Protein AF-A0A4Z2GE71-F1 (afdb_monomer_lite)

Radius of gyration: 14.22 Å; chains: 1; bounding box: 39×20×40 Å

Foldseek 3Di:
DDDQDDKDWDKPPPDDPPPDDIKIKIASAAAQAKDKDKDWDQDPVRDIDIDIDIDTAHRRRMDIDD

pLDDT: mean 92.43, std 11.06, range [43.09, 97.81]

Sequence (66 aa):
MSLAALPVLSVVPSRALVDEAFRVAVQNLPPSSPVTLHSLHRSEDEDLWEAFGHYVSDSRGTVSGG

InterPro domains:
  IPR006862 Acyl-CoA thioester hydrolase/bile acid-CoA amino acid N-acetyltransferase [PF04775] (19-64)
  IPR042490 Acyl-CoA thioester hydrolase/BAAT, N-terminal [G3DSA:2.60.40.2240] (1-65)

Structure (mmCIF, N/CA/C/O backbone):
data_AF-A0A4Z2GE71-F1
#
_entry.id   AF-A0A4Z2GE71-F1
#
loop_
_atom_site.group_PDB
_atom_site.id
_atom_site.type_symb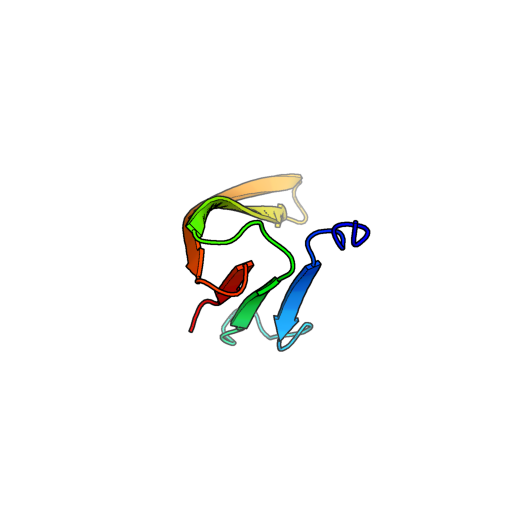ol
_atom_site.label_atom_id
_atom_site.label_alt_id
_atom_site.label_comp_id
_atom_site.label_asym_id
_atom_site.label_entity_id
_atom_site.label_seq_id
_atom_site.pdbx_PDB_ins_code
_atom_site.Cartn_x
_atom_site.Cartn_y
_atom_site.Cartn_z
_atom_site.occupancy
_atom_site.B_iso_or_equiv
_atom_site.auth_seq_id
_atom_site.auth_comp_id
_atom_site.auth_asym_id
_atom_site.auth_atom_id
_atom_site.pdbx_PDB_model_num
ATOM 1 N N . MET A 1 1 ? -15.971 -11.583 25.561 1.00 43.09 1 MET A N 1
ATOM 2 C CA . MET A 1 1 ? -15.070 -10.620 24.896 1.00 43.09 1 MET A CA 1
ATOM 3 C C . MET A 1 1 ? -14.347 -11.374 23.797 1.00 43.09 1 MET A C 1
ATOM 5 O O . MET A 1 1 ? -13.698 -12.360 24.110 1.00 43.09 1 MET A O 1
ATOM 9 N N . SER A 1 2 ? -14.569 -11.017 22.532 1.00 58.59 2 SER A N 1
ATOM 10 C CA . SER A 1 2 ? -13.863 -11.647 21.408 1.00 58.59 2 SER A CA 1
ATOM 11 C C . SER A 1 2 ? -12.401 -11.217 21.451 1.00 58.59 2 SER A C 1
ATOM 13 O O . SER A 1 2 ? -12.144 -10.034 21.674 1.00 58.59 2 SER A O 1
ATOM 15 N N . LEU A 1 3 ? -11.455 -12.134 21.227 1.00 60.62 3 LEU A N 1
ATOM 16 C CA . LEU A 1 3 ? -10.084 -11.733 20.912 1.00 60.62 3 LEU A CA 1
ATOM 17 C C . LEU A 1 3 ? -10.176 -10.837 19.668 1.00 60.62 3 LEU A C 1
ATOM 19 O O . LEU A 1 3 ? -10.756 -11.254 18.663 1.00 60.62 3 LEU A O 1
ATOM 23 N N . ALA A 1 4 ? -9.698 -9.596 19.749 1.00 68.19 4 ALA A N 1
ATOM 24 C CA . ALA A 1 4 ? -9.601 -8.758 18.564 1.00 68.19 4 ALA A CA 1
ATOM 25 C C . ALA A 1 4 ? -8.599 -9.435 17.621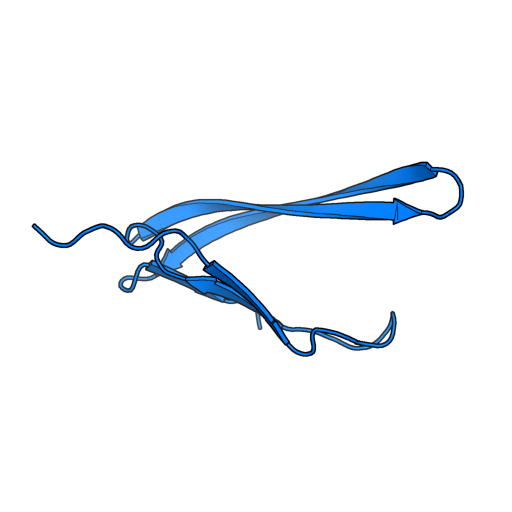 1.00 68.19 4 ALA A C 1
ATOM 27 O O . ALA A 1 4 ? -7.443 -9.645 17.993 1.00 68.19 4 ALA A O 1
ATOM 28 N N . ALA A 1 5 ? -9.065 -9.864 16.448 1.00 83.25 5 ALA A N 1
ATOM 29 C CA . ALA A 1 5 ? -8.190 -10.435 15.437 1.00 83.25 5 ALA A CA 1
ATOM 30 C C . ALA A 1 5 ? -7.163 -9.377 15.010 1.00 83.25 5 ALA A C 1
ATOM 32 O O . ALA A 1 5 ? -7.492 -8.194 14.921 1.00 83.25 5 ALA A O 1
ATOM 33 N N . LEU A 1 6 ? -5.917 -9.791 14.775 1.00 92.38 6 LEU A N 1
ATOM 34 C CA . LEU A 1 6 ? -4.876 -8.871 14.322 1.00 92.38 6 LEU A CA 1
ATOM 35 C C . LEU A 1 6 ? -5.232 -8.309 12.935 1.00 92.38 6 LEU A C 1
ATOM 37 O O . LEU A 1 6 ? -5.831 -9.038 12.132 1.00 92.38 6 LEU A O 1
ATOM 41 N N . PRO A 1 7 ? -4.846 -7.055 12.631 1.00 94.62 7 PRO A N 1
ATOM 42 C CA . PRO A 1 7 ? -4.992 -6.498 11.296 1.00 94.62 7 PRO A CA 1
ATOM 43 C C . PRO A 1 7 ? -4.335 -7.392 10.243 1.00 94.62 7 PRO A C 1
ATOM 45 O O . PRO A 1 7 ? -3.218 -7.873 10.436 1.00 94.62 7 PRO A O 1
ATOM 48 N N . VAL A 1 8 ? -5.020 -7.596 9.119 1.00 96.00 8 VAL A N 1
ATOM 49 C CA . VAL A 1 8 ? -4.511 -8.395 7.996 1.00 96.00 8 VAL A C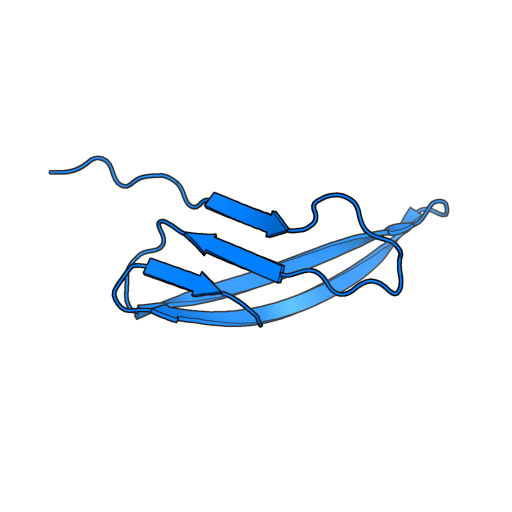A 1
ATOM 50 C C . VAL A 1 8 ? -4.437 -7.520 6.756 1.00 96.00 8 VAL A C 1
ATOM 52 O O . VAL A 1 8 ? -5.463 -7.014 6.310 1.00 96.00 8 VAL A O 1
ATOM 55 N N . LEU A 1 9 ? -3.237 -7.373 6.190 1.00 95.62 9 LEU A N 1
ATOM 56 C CA . LEU A 1 9 ? -2.995 -6.744 4.891 1.00 95.62 9 LEU A CA 1
ATOM 57 C C . LEU A 1 9 ? -2.943 -7.828 3.809 1.00 95.62 9 LEU A C 1
ATOM 59 O O . LEU A 1 9 ? -2.200 -8.799 3.928 1.00 95.62 9 LEU A O 1
ATOM 63 N N . SER A 1 10 ? -3.723 -7.653 2.750 1.00 95.81 10 SER A N 1
ATOM 64 C CA . SER A 1 10 ? -3.808 -8.573 1.616 1.00 95.81 10 SER A CA 1
ATOM 65 C C . SER A 1 10 ? -3.660 -7.817 0.303 1.00 95.81 10 SER A C 1
ATOM 67 O O . SER A 1 10 ? -4.170 -6.703 0.168 1.00 95.81 10 SER A O 1
ATOM 69 N N . VAL A 1 11 ? -2.955 -8.429 -0.651 1.00 94.88 11 VAL A N 1
ATOM 70 C CA . VAL A 1 11 ? -2.690 -7.863 -1.978 1.00 94.88 11 VAL A CA 1
ATOM 71 C C . VAL A 1 11 ? -2.968 -8.918 -3.044 1.00 94.88 11 VAL A C 1
ATOM 73 O O . VAL A 1 11 ? -2.520 -10.058 -2.901 1.00 94.88 11 VAL A O 1
ATOM 76 N N . VAL A 1 12 ? -3.721 -8.557 -4.089 1.00 95.81 12 VAL A N 1
ATOM 77 C CA . VAL A 1 12 ? -4.065 -9.464 -5.197 1.00 95.81 12 VAL A CA 1
ATOM 78 C C . VAL A 1 12 ? -3.971 -8.741 -6.553 1.00 95.81 12 VAL A C 1
ATOM 80 O O . VAL A 1 12 ? -4.643 -7.722 -6.719 1.00 95.81 12 VAL A O 1
ATOM 83 N N . PRO A 1 13 ? -3.218 -9.280 -7.531 1.00 95.94 13 PRO A N 1
ATOM 84 C CA . PRO A 1 13 ? -2.337 -10.439 -7.383 1.00 95.94 13 PRO A CA 1
ATOM 85 C C . PRO A 1 13 ? -1.137 -10.114 -6.478 1.00 95.94 13 PRO A C 1
ATOM 87 O O . PRO A 1 13 ? -0.699 -8.974 -6.385 1.00 95.94 13 PRO A O 1
ATOM 90 N N . SER A 1 14 ? -0.607 -11.121 -5.781 1.00 93.56 14 SER A N 1
ATOM 91 C CA . SER A 1 14 ? 0.581 -10.952 -4.925 1.00 93.56 14 SER A CA 1
ATOM 92 C C . SER A 1 14 ? 1.896 -10.956 -5.713 1.00 93.56 14 SER A C 1
ATOM 94 O O . SER A 1 14 ? 2.942 -10.590 -5.184 1.00 93.56 14 SER A O 1
ATOM 96 N N . ARG A 1 15 ? 1.842 -11.377 -6.980 1.00 95.38 15 ARG A N 1
ATOM 97 C CA . ARG A 1 15 ? 2.912 -11.276 -7.968 1.00 95.38 15 ARG A CA 1
ATOM 98 C C . ARG A 1 15 ? 2.297 -10.684 -9.225 1.00 95.38 15 ARG A C 1
ATOM 100 O O . ARG A 1 15 ? 1.415 -11.312 -9.802 1.00 95.38 15 ARG A O 1
ATOM 107 N N . ALA A 1 16 ? 2.774 -9.512 -9.607 1.00 94.00 16 ALA A N 1
ATOM 108 C CA . ALA A 1 16 ? 2.266 -8.742 -10.729 1.00 94.00 16 ALA A CA 1
ATOM 109 C C . ALA A 1 16 ? 3.445 -8.218 -11.556 1.00 94.00 16 ALA A C 1
ATOM 111 O O . ALA A 1 16 ? 4.577 -8.165 -11.057 1.00 94.00 16 ALA A O 1
ATOM 112 N N . LEU A 1 17 ? 3.191 -7.827 -12.800 1.00 96.50 17 LEU A N 1
ATOM 113 C CA . LEU A 1 17 ? 4.124 -6.969 -13.533 1.00 96.50 17 LEU A CA 1
ATOM 114 C C . LEU A 1 17 ? 4.145 -5.558 -12.918 1.00 96.50 17 LEU A C 1
ATOM 116 O O . LEU A 1 17 ? 3.227 -5.171 -12.200 1.00 96.50 17 LEU A O 1
ATOM 120 N N . VAL A 1 18 ? 5.191 -4.775 -13.198 1.00 93.88 18 VAL A N 1
ATOM 121 C CA . VAL A 1 18 ? 5.310 -3.386 -12.700 1.00 93.88 18 VAL A CA 1
ATOM 122 C C . VAL A 1 18 ? 4.142 -2.504 -13.155 1.00 93.88 18 VAL A C 1
ATOM 124 O O . VAL A 1 18 ? 3.732 -1.601 -12.432 1.00 93.88 18 VAL A O 1
ATOM 127 N N . ASP A 1 19 ? 3.612 -2.764 -14.346 1.00 95.62 19 ASP A N 1
ATOM 128 C CA . ASP A 1 19 ? 2.503 -2.048 -14.973 1.00 95.62 19 ASP A CA 1
ATOM 129 C C . ASP A 1 19 ? 1.137 -2.720 -14.751 1.00 95.62 19 ASP A C 1
ATOM 131 O O . ASP A 1 19 ? 0.111 -2.222 -15.218 1.00 95.62 19 ASP A O 1
ATOM 135 N N . GLU A 1 20 ? 1.095 -3.832 -14.016 1.00 96.44 20 GLU A N 1
ATOM 136 C CA . GLU A 1 20 ? -0.143 -4.523 -13.681 1.00 96.44 20 GLU A CA 1
ATOM 137 C C . GLU A 1 20 ? -0.757 -3.935 -12.405 1.00 96.44 20 GLU A C 1
ATOM 139 O O . GLU A 1 20 ? -0.138 -3.884 -11.340 1.00 96.44 20 GLU A O 1
ATOM 144 N N . ALA A 1 21 ? -2.015 -3.505 -12.501 1.00 94.81 21 ALA A N 1
ATOM 145 C CA . ALA A 1 21 ? -2.754 -3.029 -11.341 1.00 94.81 21 ALA A CA 1
ATOM 146 C C . ALA A 1 21 ? -2.987 -4.167 -10.333 1.00 94.81 21 ALA A C 1
ATOM 148 O O . ALA A 1 21 ? -3.381 -5.276 -10.697 1.00 94.81 21 ALA A O 1
ATOM 149 N N . PHE A 1 22 ? -2.824 -3.865 -9.047 1.00 94.19 22 PHE A N 1
ATOM 150 C CA . PHE A 1 22 ? -3.131 -4.779 -7.951 1.00 94.19 22 PHE A CA 1
ATOM 151 C C . PHE A 1 22 ? -4.038 -4.109 -6.926 1.00 94.19 22 PHE A C 1
ATOM 153 O O . PHE A 1 22 ? -4.036 -2.893 -6.742 1.00 94.19 22 PHE A O 1
ATOM 160 N N . ARG A 1 23 ? -4.810 -4.930 -6.219 1.00 95.00 23 ARG A N 1
ATOM 161 C CA . ARG A 1 23 ? -5.743 -4.484 -5.188 1.00 95.00 23 ARG A CA 1
ATOM 162 C C . ARG A 1 23 ? -5.142 -4.699 -3.818 1.00 95.00 23 ARG A C 1
ATOM 164 O O . ARG A 1 23 ? -4.627 -5.779 -3.541 1.00 95.00 23 ARG A O 1
ATOM 171 N N . VAL A 1 24 ? -5.284 -3.707 -2.948 1.00 95.38 24 VAL A N 1
ATOM 172 C CA . VAL A 1 24 ? -4.865 -3.775 -1.546 1.00 95.38 24 VAL A CA 1
ATOM 173 C C . VAL A 1 24 ? -6.092 -3.721 -0.644 1.00 95.38 24 VAL A C 1
ATOM 175 O O . VAL A 1 24 ? -6.955 -2.856 -0.808 1.00 95.38 24 VAL A O 1
ATOM 178 N N . ALA A 1 25 ? -6.163 -4.626 0.330 1.00 96.62 25 ALA A N 1
ATOM 179 C CA . ALA A 1 25 ? -7.186 -4.607 1.366 1.00 96.62 25 ALA A CA 1
ATOM 180 C C . ALA A 1 25 ? -6.594 -4.858 2.756 1.00 96.62 25 ALA A C 1
ATOM 182 O O . ALA A 1 25 ? -5.760 -5.746 2.935 1.00 96.62 25 ALA A O 1
ATOM 183 N N . VAL A 1 26 ? -7.076 -4.101 3.739 1.00 96.94 26 VAL A N 1
ATOM 184 C CA . VAL A 1 26 ? -6.780 -4.250 5.164 1.00 96.94 26 VAL A CA 1
ATOM 185 C C . VAL A 1 26 ? -8.061 -4.649 5.882 1.00 96.94 26 VAL A C 1
ATOM 187 O O . VAL A 1 26 ? -9.089 -4.000 5.711 1.00 96.94 26 VAL A O 1
ATOM 190 N N . GLN A 1 27 ? -8.013 -5.710 6.676 1.00 96.56 27 GLN A N 1
ATOM 191 C CA . GLN A 1 27 ? -9.151 -6.242 7.432 1.00 96.56 27 GLN A CA 1
ATOM 192 C C . GLN A 1 27 ? -8.821 -6.311 8.925 1.00 96.56 27 GLN A C 1
ATOM 194 O O . GLN A 1 27 ? -7.659 -6.174 9.312 1.00 96.56 27 GLN A O 1
ATOM 199 N N . ASN A 1 28 ? -9.837 -6.568 9.752 1.00 96.25 28 ASN A N 1
ATOM 200 C CA . ASN A 1 28 ? -9.741 -6.655 11.216 1.00 96.25 28 ASN A CA 1
ATOM 201 C C . ASN A 1 28 ? -9.274 -5.354 11.892 1.00 96.25 28 ASN A C 1
ATOM 203 O O . ASN A 1 28 ? -8.648 -5.380 12.950 1.00 96.25 28 ASN A O 1
ATOM 207 N N . LEU A 1 29 ? -9.570 -4.202 11.290 1.00 95.75 29 LEU A N 1
ATOM 208 C CA . LEU A 1 29 ? -9.380 -2.909 11.939 1.00 95.75 29 LEU A CA 1
ATOM 209 C C . LEU A 1 29 ? -10.550 -2.620 12.893 1.00 95.75 29 LEU A C 1
ATOM 211 O O . LEU A 1 29 ? -11.641 -3.169 12.721 1.00 95.75 29 LEU A O 1
ATOM 215 N N . PRO A 1 30 ? -10.388 -1.713 13.869 1.00 95.25 30 PRO A N 1
ATOM 216 C CA . PRO A 1 30 ? -11.540 -1.130 14.544 1.00 95.25 30 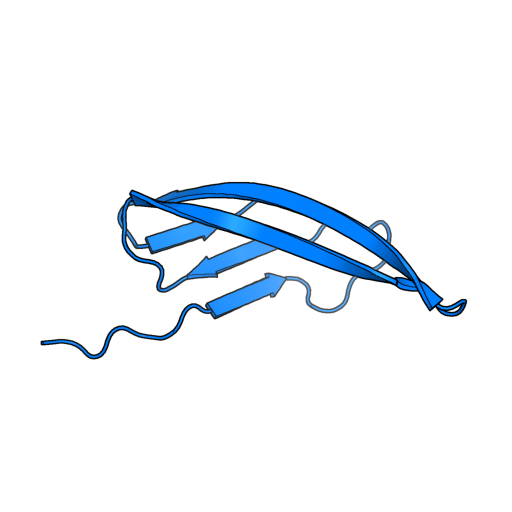PRO A CA 1
ATOM 217 C C . PRO A 1 30 ? -12.449 -0.435 13.507 1.00 95.25 30 PRO A C 1
ATOM 219 O O . PRO A 1 30 ? -11.917 0.205 12.596 1.00 95.25 30 PRO A O 1
ATOM 222 N N . PRO A 1 31 ? -13.787 -0.553 13.594 1.00 96.00 31 PRO A N 1
ATOM 223 C CA . PRO A 1 31 ? -14.704 0.137 12.684 1.00 96.00 31 PRO A CA 1
ATOM 224 C C . PRO A 1 31 ? -14.570 1.662 12.742 1.00 96.00 31 PRO A C 1
ATOM 226 O O . PRO A 1 31 ? -14.369 2.216 13.823 1.00 96.00 31 PRO A O 1
ATOM 229 N N . SER A 1 32 ? -14.728 2.339 11.599 1.00 96.69 32 SER A N 1
ATOM 230 C CA . SER A 1 32 ? -14.674 3.810 11.488 1.00 96.69 32 SER A CA 1
ATOM 231 C C . SER A 1 32 ? -13.388 4.439 12.047 1.00 96.69 32 SER A C 1
ATOM 233 O O . SER A 1 32 ? -13.400 5.565 12.546 1.00 96.69 32 SER A O 1
ATOM 235 N N . SER A 1 33 ? -12.273 3.711 11.988 1.00 96.12 33 SER A N 1
ATOM 236 C CA . SER A 1 33 ? -10.987 4.133 12.538 1.00 96.12 33 SER A CA 1
ATOM 237 C C . SER A 1 33 ? -10.102 4.740 11.453 1.00 96.12 33 SER A C 1
ATOM 239 O O . SER A 1 33 ? -9.938 4.117 10.400 1.00 96.12 33 SER A O 1
ATOM 241 N N . PRO A 1 34 ? -9.472 5.903 11.700 1.00 97.62 34 PRO A N 1
ATOM 242 C CA . PRO A 1 34 ? -8.440 6.419 10.815 1.00 97.62 34 PRO A CA 1
ATOM 243 C C . PRO A 1 34 ? -7.225 5.488 10.827 1.00 97.62 34 PRO A C 1
ATOM 245 O O . PRO A 1 34 ? -6.811 4.999 11.880 1.00 97.62 34 PRO A O 1
ATOM 248 N N . VAL A 1 35 ? -6.660 5.249 9.648 1.00 96.38 35 VAL A N 1
ATOM 249 C CA . VAL A 1 35 ? -5.454 4.447 9.438 1.00 96.38 35 VAL A CA 1
ATOM 250 C C . VAL A 1 35 ? -4.596 5.062 8.337 1.00 96.38 35 VAL A C 1
ATOM 252 O O . VAL A 1 35 ? -5.100 5.717 7.424 1.00 96.38 35 VAL A O 1
ATOM 255 N N . THR A 1 36 ? -3.292 4.811 8.401 1.00 96.81 36 THR A N 1
ATOM 256 C CA . THR A 1 36 ? -2.347 5.189 7.348 1.00 96.81 36 THR A CA 1
ATOM 257 C C . THR A 1 36 ? -1.769 3.918 6.739 1.00 96.81 36 THR A C 1
ATOM 259 O O . THR A 1 36 ? -1.193 3.100 7.454 1.00 96.81 36 THR A O 1
ATOM 262 N N . LEU A 1 37 ? -1.924 3.751 5.427 1.00 95.12 37 LEU A N 1
ATOM 263 C CA . LEU A 1 37 ? -1.222 2.733 4.653 1.00 95.12 37 LEU A CA 1
ATOM 264 C C . LEU A 1 37 ? 0.107 3.324 4.174 1.00 95.12 37 LEU A C 1
ATOM 266 O O . LEU A 1 37 ? 0.119 4.402 3.583 1.00 95.12 37 LEU A O 1
ATOM 270 N N . HIS A 1 38 ? 1.206 2.621 4.428 1.00 96.06 38 HIS A N 1
ATOM 271 C CA . HIS A 1 38 ? 2.551 3.019 4.022 1.00 96.06 38 HIS A CA 1
ATOM 272 C C . HIS A 1 38 ? 3.104 1.986 3.037 1.00 96.06 38 HIS A C 1
ATOM 274 O O . HIS A 1 38 ? 3.208 0.805 3.371 1.00 96.06 38 HIS A O 1
ATOM 280 N N . SER A 1 39 ? 3.429 2.431 1.825 1.00 94.75 39 SER A N 1
ATOM 281 C CA . SER A 1 39 ? 4.134 1.639 0.820 1.00 94.75 39 SER A CA 1
ATOM 282 C C . SER A 1 39 ? 5.603 2.027 0.831 1.00 94.75 39 SER A C 1
ATOM 284 O O . SER A 1 39 ? 5.912 3.208 0.704 1.00 94.75 39 SER A O 1
ATOM 286 N N . LEU A 1 40 ? 6.485 1.036 0.937 1.00 96.31 40 LEU A N 1
ATOM 287 C CA . LEU A 1 40 ? 7.931 1.214 0.920 1.00 96.31 40 LEU A CA 1
ATOM 288 C C . LEU A 1 40 ? 8.536 0.296 -0.140 1.00 96.31 40 LEU A C 1
ATOM 290 O O . LEU A 1 40 ? 8.349 -0.921 -0.092 1.00 96.31 40 LEU A O 1
ATOM 294 N N . HIS A 1 41 ? 9.276 0.876 -1.076 1.00 95.50 41 HIS A N 1
ATOM 295 C CA . HIS A 1 41 ? 10.054 0.155 -2.070 1.00 95.50 41 HIS A CA 1
ATOM 296 C C . HIS A 1 41 ? 11.535 0.469 -1.874 1.00 95.50 41 HIS A C 1
ATOM 298 O O . HIS A 1 41 ? 11.928 1.630 -1.797 1.00 95.50 41 HIS A O 1
ATOM 304 N N . A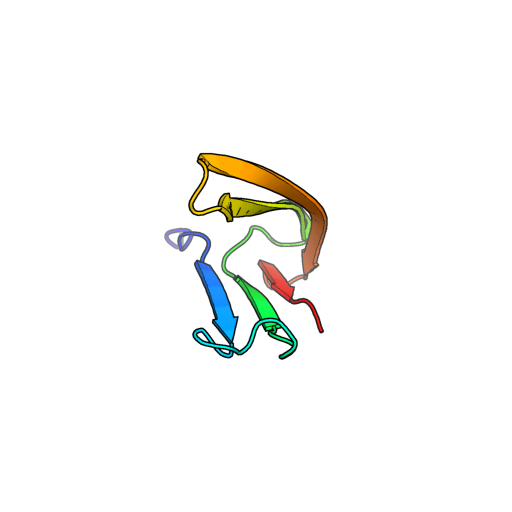RG A 1 42 ? 12.349 -0.582 -1.795 1.00 97.44 42 ARG A N 1
ATOM 305 C CA . ARG A 1 42 ? 13.806 -0.493 -1.776 1.00 97.44 42 ARG A CA 1
ATOM 306 C C . ARG A 1 42 ? 14.315 -1.060 -3.092 1.00 97.44 42 ARG A C 1
ATOM 308 O O . ARG A 1 42 ? 13.989 -2.202 -3.418 1.00 97.44 42 ARG A O 1
ATOM 315 N N . SER A 1 43 ? 15.042 -0.243 -3.840 1.00 95.75 43 SER A N 1
ATOM 316 C CA . SER A 1 43 ? 15.636 -0.647 -5.113 1.00 95.75 43 SER A CA 1
ATOM 317 C C . SER A 1 43 ? 16.868 -1.536 -4.899 1.00 95.75 43 SER A C 1
ATOM 319 O O . SER A 1 43 ? 17.316 -1.737 -3.770 1.00 95.75 43 SER A O 1
ATOM 321 N N . GLU A 1 44 ? 17.425 -2.060 -5.989 1.00 97.00 44 GLU A N 1
ATOM 322 C CA . GLU A 1 44 ? 18.666 -2.845 -5.965 1.00 97.00 44 GLU A CA 1
ATOM 323 C C . GLU A 1 44 ? 19.893 -2.001 -5.576 1.00 97.00 44 GLU A C 1
ATOM 325 O O . GLU A 1 44 ? 20.828 -2.529 -4.978 1.00 97.00 44 GLU A O 1
ATOM 330 N N . ASP A 1 45 ? 19.851 -0.690 -5.841 1.00 97.81 45 ASP A N 1
ATOM 331 C CA . ASP A 1 45 ? 20.898 0.281 -5.490 1.00 97.81 45 ASP A CA 1
ATOM 332 C C . ASP A 1 45 ? 20.717 0.870 -4.077 1.00 97.81 45 ASP A C 1
ATOM 334 O O . ASP A 1 45 ? 21.404 1.810 -3.685 1.00 97.81 45 ASP A O 1
ATOM 338 N N . GLU A 1 46 ? 19.803 0.303 -3.282 1.00 96.44 46 GLU A N 1
ATOM 339 C CA . GLU A 1 46 ? 19.486 0.707 -1.907 1.00 96.44 46 GLU A CA 1
ATOM 340 C C . GLU A 1 46 ? 18.732 2.035 -1.749 1.00 96.44 46 GLU A C 1
ATOM 342 O O . GLU A 1 46 ? 18.456 2.455 -0.621 1.00 96.44 46 GLU A O 1
ATOM 347 N N . ASP A 1 47 ? 18.298 2.648 -2.853 1.00 97.44 47 ASP A N 1
ATOM 348 C CA . ASP A 1 47 ? 17.395 3.799 -2.803 1.00 97.44 47 ASP A CA 1
ATOM 349 C C . ASP A 1 47 ? 16.024 3.407 -2.238 1.00 97.44 47 ASP A C 1
ATOM 351 O O . ASP A 1 47 ? 15.454 2.369 -2.600 1.00 97.44 47 ASP A O 1
ATOM 355 N N . LEU A 1 48 ? 15.474 4.273 -1.384 1.00 97.44 48 LEU A N 1
ATOM 356 C CA . LEU A 1 48 ? 14.168 4.104 -0.751 1.00 97.44 48 LEU A CA 1
ATOM 357 C C . LEU A 1 48 ? 13.132 5.045 -1.369 1.00 97.44 48 LEU A C 1
ATOM 359 O O . LEU A 1 48 ? 13.320 6.259 -1.413 1.00 97.44 48 LEU A O 1
ATOM 363 N N . TRP A 1 49 ? 12.004 4.469 -1.773 1.00 97.25 49 TRP A N 1
ATOM 364 C CA . TRP A 1 49 ? 10.832 5.177 -2.273 1.00 97.25 49 TRP A CA 1
ATOM 365 C C . TRP A 1 49 ? 9.645 4.877 -1.363 1.00 97.25 49 TRP A C 1
ATOM 367 O O . TRP A 1 49 ? 9.313 3.711 -1.138 1.00 97.25 49 TRP A O 1
ATOM 377 N N . GLU A 1 50 ? 8.993 5.917 -0.851 1.00 97.81 50 GLU A N 1
ATOM 378 C CA . GLU A 1 50 ? 7.863 5.789 0.069 1.00 97.81 50 GLU A CA 1
ATOM 379 C C . GLU A 1 50 ? 6.622 6.544 -0.417 1.00 97.81 50 GLU A C 1
ATOM 381 O O . GLU A 1 50 ? 6.707 7.579 -1.080 1.00 97.81 50 GLU A O 1
ATOM 386 N N . ALA A 1 51 ? 5.449 6.007 -0.084 1.00 96.62 51 ALA A N 1
ATOM 387 C CA . ALA A 1 51 ? 4.161 6.641 -0.332 1.00 96.62 51 ALA A CA 1
ATOM 388 C C . ALA A 1 51 ? 3.183 6.356 0.814 1.00 96.62 51 ALA A C 1
ATOM 390 O O . ALA A 1 51 ? 3.147 5.250 1.361 1.00 96.62 51 ALA A O 1
ATOM 391 N N . PHE A 1 52 ? 2.350 7.344 1.143 1.00 96.31 52 PHE A N 1
ATOM 392 C CA . PHE A 1 52 ? 1.371 7.267 2.227 1.00 96.31 52 PHE A CA 1
ATOM 393 C C . PHE A 1 52 ? -0.045 7.495 1.700 1.00 96.31 52 PHE A C 1
ATOM 395 O O . PHE A 1 52 ? -0.295 8.437 0.950 1.00 96.31 52 PHE A O 1
ATOM 402 N N . GLY A 1 53 ? -0.981 6.651 2.132 1.00 95.38 53 GLY A N 1
ATOM 403 C CA . GLY A 1 53 ? -2.414 6.824 1.909 1.00 95.38 53 GLY A CA 1
ATOM 404 C C . GLY A 1 53 ? -3.163 6.866 3.237 1.00 95.38 53 GLY A C 1
ATOM 405 O O . GLY A 1 53 ? -2.980 5.991 4.083 1.00 95.38 53 GLY A O 1
ATOM 406 N N . HIS A 1 54 ? -4.010 7.874 3.429 1.00 96.81 54 HIS A N 1
ATOM 407 C CA . HIS A 1 54 ? -4.813 8.036 4.641 1.00 96.81 54 HIS A CA 1
ATOM 408 C C . HIS A 1 54 ? -6.244 7.577 4.382 1.00 96.81 54 HIS A C 1
ATOM 410 O O . HIS A 1 54 ? -6.902 8.066 3.464 1.00 96.81 54 HIS A O 1
ATOM 416 N N . TYR A 1 55 ? -6.727 6.649 5.204 1.00 96.69 55 TYR A N 1
ATOM 417 C CA . TYR A 1 55 ? -8.036 6.028 5.043 1.00 96.69 55 TYR A CA 1
ATOM 418 C C . TYR A 1 55 ? -8.782 5.985 6.371 1.00 96.69 55 TYR A C 1
ATOM 420 O O . TYR A 1 55 ? -8.200 6.126 7.445 1.00 96.69 55 TYR A O 1
ATOM 428 N N . VAL A 1 56 ? -10.085 5.748 6.288 1.00 97.44 56 VAL A N 1
ATOM 429 C CA . VAL A 1 56 ? -10.924 5.400 7.433 1.00 97.44 56 VAL A CA 1
ATOM 430 C C . VAL A 1 56 ? -11.541 4.042 7.127 1.00 97.44 56 VAL A C 1
ATOM 432 O O . VAL A 1 56 ? -12.057 3.843 6.027 1.00 97.44 56 VAL A O 1
ATOM 435 N N . SER A 1 57 ? -11.444 3.097 8.061 1.00 97.12 57 SER A N 1
ATOM 436 C CA . SER A 1 57 ? -12.069 1.783 7.902 1.00 97.12 57 SER A CA 1
ATOM 437 C C . SER A 1 57 ? -13.591 1.896 7.834 1.00 97.12 57 SER A C 1
ATOM 439 O O . SER A 1 57 ? -14.204 2.770 8.447 1.00 97.12 57 SER A O 1
ATOM 441 N N . ASP A 1 58 ? -14.218 0.990 7.093 1.00 97.12 58 ASP A N 1
ATOM 442 C CA . ASP A 1 58 ? -15.670 0.896 7.034 1.00 97.12 58 ASP A CA 1
ATOM 443 C C . ASP A 1 58 ? -16.270 0.379 8.359 1.00 97.12 58 ASP A C 1
ATOM 445 O O . ASP A 1 58 ? -15.577 0.091 9.344 1.00 97.12 58 ASP A O 1
ATOM 449 N N . SER A 1 59 ? -17.595 0.222 8.386 1.00 96.69 59 SER A N 1
ATOM 450 C CA . SER A 1 59 ? -18.325 -0.303 9.547 1.00 96.69 59 SER A CA 1
ATOM 451 C C . SER A 1 59 ? -17.956 -1.743 9.919 1.00 96.69 59 SER A C 1
ATOM 453 O O . SER A 1 59 ? -18.280 -2.193 11.018 1.00 96.69 59 SER A O 1
ATOM 455 N N . ARG A 1 60 ? -17.272 -2.470 9.030 1.00 95.12 60 ARG A N 1
ATOM 456 C CA . ARG A 1 60 ? -16.779 -3.831 9.254 1.00 95.12 60 ARG A CA 1
ATOM 457 C C . ARG A 1 60 ? -15.293 -3.855 9.615 1.00 95.12 60 ARG A C 1
ATOM 459 O O . ARG A 1 60 ? -14.725 -4.940 9.712 1.00 95.12 60 ARG A O 1
ATOM 466 N N . GLY A 1 61 ? -14.646 -2.700 9.773 1.00 96.19 61 GLY A N 1
ATOM 467 C CA . GLY A 1 61 ? -13.211 -2.648 10.035 1.00 96.19 61 GLY A CA 1
ATOM 468 C C . GLY A 1 61 ? -12.360 -3.001 8.812 1.00 96.19 61 GLY A C 1
ATOM 469 O O . GLY A 1 61 ? -11.295 -3.601 8.958 1.00 96.19 61 GLY A O 1
ATOM 470 N N . THR A 1 62 ? -12.838 -2.687 7.605 1.00 96.69 62 THR A N 1
ATOM 471 C CA . THR A 1 62 ? -12.139 -2.948 6.339 1.00 96.69 62 THR A CA 1
ATOM 472 C C . THR A 1 62 ? -11.738 -1.646 5.643 1.00 96.69 62 THR A C 1
ATOM 474 O O . THR A 1 62 ? -12.518 -0.702 5.579 1.00 96.69 62 THR A O 1
ATOM 477 N N . VAL A 1 63 ? -10.535 -1.609 5.070 1.00 97.12 63 VAL A N 1
ATOM 478 C CA . VAL A 1 63 ? -10.134 -0.645 4.032 1.00 97.12 63 VAL A CA 1
ATOM 479 C C . VAL A 1 63 ? -9.837 -1.442 2.769 1.00 97.12 63 VAL A C 1
ATOM 48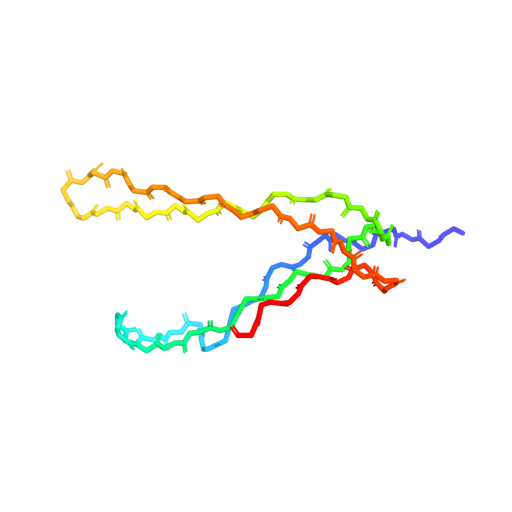1 O O . VAL A 1 63 ? -9.075 -2.400 2.823 1.00 97.12 63 VAL A O 1
ATOM 484 N N . SER A 1 64 ? -10.412 -1.070 1.630 1.00 91.44 64 SER A N 1
ATOM 485 C CA . SER A 1 64 ? -10.099 -1.697 0.341 1.00 91.44 64 SER A CA 1
ATOM 486 C C . SER A 1 64 ? -9.983 -0.640 -0.747 1.00 91.44 64 SER A C 1
ATOM 488 O O . SER A 1 64 ? -10.931 0.118 -0.953 1.00 91.44 64 SER A O 1
ATOM 490 N N . GLY A 1 65 ? -8.843 -0.610 -1.436 1.00 71.75 65 GLY A N 1
ATOM 491 C CA . GLY A 1 65 ? -8.665 0.158 -2.667 1.00 71.75 65 GLY A CA 1
ATOM 492 C C . GLY A 1 65 ? -9.223 -0.603 -3.872 1.00 71.75 65 GLY A C 1
ATOM 493 O O . GLY A 1 65 ? -9.176 -1.840 -3.908 1.00 71.75 65 GLY A O 1
ATOM 494 N N . GLY A 1 66 ? -9.805 0.141 -4.815 1.00 52.94 66 GLY A N 1
ATOM 495 C CA . GLY A 1 66 ? -10.169 -0.355 -6.144 1.00 52.94 66 GLY A CA 1
ATOM 496 C C . GLY A 1 66 ? -8.945 -0.456 -7.031 1.00 52.94 66 GLY A C 1
ATOM 497 O O . GLY A 1 66 ? -8.152 0.508 -6.993 1.00 52.94 66 GLY A O 1
#

Secondary structure (DSSP, 8-state):
-PPPPPPEEEEESSS--TTS--EEEEESPPTT-EEEEEEEEE-TT--EEEEEEEEE--TTS-EE--

Organism: NCBI:txid230148